Protein AF-A0AA35W488-F1 (afdb_monomer_lite)

Radius of gyration: 15.25 Å; chains: 1; bounding box: 32×28×54 Å

Foldseek 3Di:
DDDDFAEAEDEDFDDPADPDTWDWDWDFDQDQDPPFGKGKTKIKTFDPDFDDKWKAFPRHTDDDDPFWDWDKDQPDPVRRMIIIMIMGTHRRGGYMYIYIDHPPDDDDD

InterPro domains:
  IPR007110 Immunoglobulin-like domain [PS50835] (21-109)
  IPR013098 Immunoglobulin I-set [PF07679] (39-106)
  IPR013783 Immunoglobulin-like fold [G3DSA:2.60.40.10] (19-108)
  IPR036179 Immunoglobulin-like domain superfamily [SSF48726] (24-108)

Secondary structure (DSSP, 8-state):
------EEEEEEE--TT-SS--EEEEEEE----SSS-EEEEEEEEESS-EEEEEEEETTEE---SSSEEEEEEEEETTTTEEEEEEEEESS--EEEEEEEEES-S----

Organism: Geodia barretti (NCBI:txid519541)

Structure (mmCIF, N/CA/C/O backbone):
data_AF-A0AA35W488-F1
#
_entry.id   AF-A0AA35W488-F1
#
loop_
_atom_site.group_PDB
_atom_site.id
_atom_site.type_symbol
_atom_site.label_atom_id
_atom_site.label_alt_id
_atom_site.label_comp_id
_atom_site.label_asym_id
_atom_site.label_entity_id
_atom_site.label_seq_id
_atom_site.pdbx_PDB_ins_code
_atom_site.Cartn_x
_atom_site.Cartn_y
_atom_site.Cartn_z
_atom_site.occupancy
_atom_site.B_iso_or_equiv
_atom_site.auth_seq_id
_atom_site.auth_comp_id
_atom_site.auth_asym_id
_atom_site.auth_atom_id
_atom_site.pdbx_PDB_model_num
ATOM 1 N N . HIS A 1 1 ? -12.344 1.907 28.134 1.00 38.00 1 HIS A N 1
ATOM 2 C CA . HIS A 1 1 ? -12.021 0.516 27.753 1.00 38.00 1 HIS A CA 1
ATOM 3 C C . HIS A 1 1 ? -11.557 0.522 26.303 1.00 38.00 1 HIS A C 1
ATOM 5 O O . HIS A 1 1 ? -12.387 0.472 25.405 1.00 38.00 1 HIS A O 1
ATOM 11 N N . GLY A 1 2 ? -10.256 0.712 26.072 1.00 47.16 2 GLY A N 1
ATOM 12 C CA . GLY A 1 2 ? -9.677 0.667 24.729 1.00 47.16 2 GLY A CA 1
ATOM 13 C C . GLY A 1 2 ? -9.304 -0.770 24.394 1.00 47.16 2 GLY A C 1
ATOM 14 O O . GLY A 1 2 ? -8.461 -1.352 25.071 1.00 47.16 2 GLY A O 1
ATOM 15 N N . THR A 1 3 ? -9.967 -1.363 23.406 1.00 49.41 3 THR A N 1
ATOM 16 C CA . THR A 1 3 ? -9.562 -2.660 22.858 1.00 49.41 3 THR A CA 1
ATOM 17 C C . THR A 1 3 ? -8.285 -2.450 22.055 1.00 49.41 3 THR A C 1
ATOM 19 O O . THR A 1 3 ? -8.267 -1.635 21.134 1.00 49.41 3 THR A O 1
ATOM 22 N N . LEU A 1 4 ? -7.219 -3.164 22.413 1.00 52.06 4 LEU A N 1
ATOM 23 C CA . LEU A 1 4 ? -5.968 -3.155 21.663 1.00 52.06 4 LEU A CA 1
ATOM 24 C C . LEU A 1 4 ? -6.222 -3.833 20.308 1.00 52.06 4 LEU A C 1
ATOM 26 O O . LEU A 1 4 ? -6.574 -5.012 20.270 1.00 52.06 4 LEU A O 1
ATOM 30 N N . GLN A 1 5 ? -6.123 -3.078 19.213 1.00 54.53 5 GLN A N 1
ATOM 31 C CA . GLN A 1 5 ? -6.276 -3.620 17.862 1.00 54.53 5 GLN A CA 1
ATOM 32 C C . GLN A 1 5 ? -4.996 -4.359 17.473 1.00 54.53 5 GLN A C 1
ATOM 34 O O . GLN A 1 5 ? -3.895 -3.887 17.753 1.00 54.53 5 GLN A O 1
ATOM 39 N N . ARG A 1 6 ? -5.143 -5.535 16.864 1.00 58.84 6 ARG A N 1
ATOM 40 C CA . ARG A 1 6 ? -4.029 -6.316 16.323 1.00 58.84 6 ARG A CA 1
ATOM 41 C C . ARG 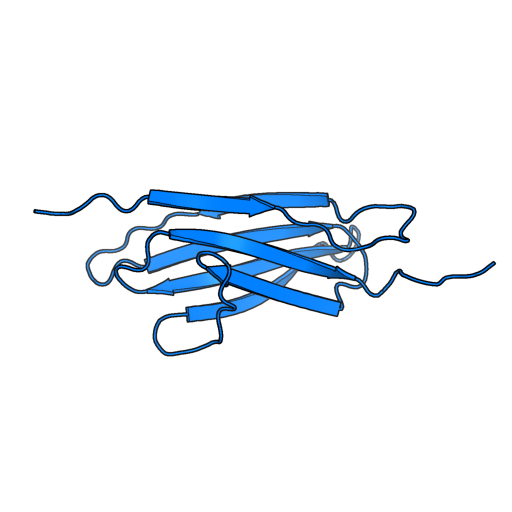A 1 6 ? -4.142 -6.314 14.811 1.00 58.84 6 ARG A C 1
ATOM 43 O O . ARG A 1 6 ? -5.234 -6.501 14.281 1.00 58.84 6 ARG A O 1
ATOM 50 N N . PHE A 1 7 ? -3.014 -6.093 14.162 1.00 61.25 7 PHE A N 1
ATOM 51 C CA . PHE A 1 7 ? -2.883 -6.100 12.717 1.00 61.25 7 PHE A CA 1
ATOM 52 C C . PHE A 1 7 ? -1.925 -7.231 12.364 1.00 61.25 7 PHE A C 1
ATOM 54 O O . PHE A 1 7 ? -0.872 -7.363 12.991 1.00 61.25 7 PHE A O 1
ATOM 61 N N . TYR A 1 8 ? -2.317 -8.061 11.409 1.00 60.16 8 TYR A N 1
ATOM 62 C CA . TYR A 1 8 ? -1.496 -9.143 10.871 1.00 60.16 8 TYR A CA 1
ATOM 63 C C . TYR A 1 8 ? -1.264 -8.842 9.401 1.00 60.16 8 TYR A C 1
ATOM 65 O O . TYR A 1 8 ? -2.156 -8.291 8.766 1.00 60.16 8 TYR A O 1
ATOM 73 N N . ILE A 1 9 ? -0.072 -9.119 8.881 1.00 59.19 9 ILE A N 1
ATOM 74 C CA . ILE A 1 9 ? 0.260 -8.750 7.506 1.00 59.19 9 ILE A CA 1
ATOM 75 C C . ILE A 1 9 ? 0.701 -9.989 6.744 1.00 59.19 9 ILE A C 1
ATOM 77 O O . ILE A 1 9 ? 1.715 -10.596 7.089 1.00 59.19 9 ILE A O 1
ATOM 81 N N . GLY A 1 10 ? -0.092 -10.360 5.740 1.00 55.78 10 GLY A N 1
ATOM 82 C CA . GLY A 1 10 ? 0.198 -11.443 4.808 1.00 55.78 10 GLY A CA 1
ATOM 83 C C . GLY A 1 10 ? 1.012 -10.935 3.617 1.00 55.78 10 GLY A C 1
ATOM 84 O O . GLY A 1 10 ? 0.739 -9.860 3.081 1.00 55.78 10 GLY A O 1
ATOM 85 N N . LEU A 1 11 ? 2.020 -11.707 3.200 1.00 56.78 11 LEU A N 1
ATOM 86 C CA . LEU A 1 11 ? 2.832 -11.424 2.014 1.00 56.78 11 LEU A CA 1
ATOM 87 C C . LEU A 1 11 ? 2.442 -12.388 0.894 1.00 56.78 11 LEU A C 1
ATOM 89 O O . LEU A 1 11 ? 2.522 -13.604 1.082 1.00 56.78 11 LEU A O 1
ATOM 93 N N . TYR A 1 12 ? 2.069 -11.863 -0.275 1.00 54.16 12 TYR A N 1
ATOM 94 C CA . TYR A 1 12 ? 1.789 -12.693 -1.443 1.00 54.16 12 TYR A CA 1
ATOM 95 C C . TYR A 1 12 ? 2.443 -12.134 -2.708 1.00 54.16 12 TYR A C 1
ATOM 97 O O . TYR A 1 12 ? 2.224 -10.988 -3.097 1.00 54.16 12 TYR A O 1
ATOM 105 N N . THR A 1 13 ? 3.250 -12.970 -3.367 1.00 54.16 13 THR A N 1
ATOM 106 C CA . THR A 1 13 ? 3.819 -12.686 -4.688 1.00 54.16 13 THR A CA 1
ATOM 107 C C . THR A 1 13 ? 3.113 -13.579 -5.700 1.00 54.16 13 THR A C 1
ATOM 109 O O . THR A 1 13 ? 3.195 -14.804 -5.639 1.00 54.16 13 THR A O 1
ATOM 112 N N . SER A 1 14 ? 2.375 -12.981 -6.632 1.00 48.44 14 SER A N 1
ATOM 113 C CA . SER A 1 14 ? 1.738 -13.720 -7.721 1.00 48.44 14 SER A CA 1
ATOM 114 C C . SER A 1 14 ? 2.463 -13.427 -9.026 1.00 48.44 14 SER A C 1
ATOM 116 O O . SER A 1 14 ? 2.072 -12.574 -9.814 1.00 48.44 14 SER A O 1
ATOM 118 N N . ASN A 1 15 ? 3.553 -14.149 -9.281 1.00 51.72 15 ASN A N 1
ATOM 119 C CA . ASN A 1 15 ? 4.042 -14.248 -10.650 1.00 51.72 15 ASN A CA 1
ATOM 120 C C . ASN A 1 15 ? 4.551 -15.669 -10.942 1.00 51.72 15 ASN A C 1
ATOM 122 O O . ASN A 1 15 ? 5.694 -15.986 -10.612 1.00 51.72 15 ASN A O 1
ATOM 126 N N . PRO A 1 16 ? 3.730 -16.541 -11.560 1.00 49.25 16 PRO A N 1
ATOM 127 C CA . PRO A 1 16 ? 4.133 -17.902 -11.909 1.00 49.25 16 PRO A CA 1
ATOM 128 C C . PRO A 1 16 ? 5.172 -17.996 -13.051 1.00 49.25 16 PRO A C 1
ATOM 130 O O . PRO A 1 16 ? 5.396 -19.096 -13.550 1.00 49.25 16 PRO A O 1
ATOM 133 N N . GLY A 1 17 ? 5.831 -16.898 -13.462 1.00 48.91 17 GLY A N 1
ATOM 134 C CA . GLY A 1 17 ? 6.784 -16.910 -14.584 1.00 48.91 17 GLY A CA 1
ATOM 135 C C . GLY A 1 17 ? 8.011 -15.985 -14.518 1.00 48.91 17 GLY A C 1
ATOM 136 O O . GLY A 1 17 ? 8.757 -15.952 -15.493 1.00 48.91 17 GLY A O 1
ATOM 137 N N . SER A 1 18 ? 8.271 -15.245 -13.432 1.00 48.16 18 SER A N 1
ATOM 138 C CA . SER A 1 18 ? 9.433 -14.332 -13.370 1.00 48.16 18 SER A CA 1
ATOM 139 C C . SER A 1 18 ? 10.680 -15.000 -12.780 1.00 48.16 18 SER A C 1
ATOM 141 O O . SER A 1 18 ? 10.660 -15.490 -11.652 1.00 48.16 18 SER A O 1
ATOM 143 N N . PHE A 1 19 ? 11.803 -14.928 -13.505 1.00 47.88 19 PHE A N 1
ATOM 144 C CA . PHE A 1 19 ? 13.145 -15.314 -13.035 1.00 47.88 19 PHE A CA 1
ATOM 145 C C . PHE A 1 19 ? 13.691 -14.425 -11.900 1.00 47.88 19 PHE A C 1
ATOM 147 O O . PHE A 1 19 ? 14.799 -14.661 -11.421 1.00 47.88 19 PHE A O 1
ATOM 154 N N . ASN A 1 20 ? 12.927 -13.426 -11.447 1.00 48.34 20 ASN A N 1
ATOM 155 C CA . ASN A 1 20 ? 13.224 -12.673 -10.235 1.00 48.34 20 ASN A CA 1
ATOM 156 C C . ASN A 1 20 ? 11.910 -12.344 -9.489 1.00 48.34 20 ASN A C 1
ATOM 158 O O . ASN A 1 20 ? 11.131 -11.513 -9.974 1.00 48.34 20 ASN A O 1
ATOM 162 N N . PRO A 1 21 ? 11.585 -13.028 -8.376 1.00 54.41 21 PRO A N 1
ATOM 163 C CA . PRO A 1 21 ? 10.381 -12.730 -7.608 1.00 54.41 21 PRO A CA 1
ATOM 164 C C . PRO A 1 21 ? 10.513 -11.342 -6.980 1.00 54.41 21 PRO A C 1
ATOM 166 O O . PRO A 1 21 ? 11.554 -11.034 -6.398 1.00 54.41 21 PRO A O 1
ATOM 169 N N . VAL A 1 22 ? 9.458 -10.524 -7.085 1.00 57.91 22 VAL A N 1
ATOM 170 C CA . VAL A 1 22 ? 9.368 -9.233 -6.384 1.00 57.91 22 VAL A CA 1
ATOM 171 C C . VAL A 1 22 ? 9.685 -9.486 -4.912 1.00 57.91 22 VAL A C 1
ATOM 173 O O . VAL A 1 22 ? 8.963 -10.231 -4.249 1.00 57.91 22 VAL A O 1
ATOM 176 N N . GLN A 1 23 ? 10.789 -8.925 -4.418 1.00 59.81 23 GLN A N 1
ATOM 177 C CA . GLN A 1 23 ? 11.085 -8.975 -2.991 1.00 59.81 23 GLN A CA 1
ATOM 178 C C . GLN A 1 23 ? 10.150 -7.971 -2.328 1.00 59.81 23 GLN A C 1
ATOM 180 O O . GLN A 1 23 ? 10.186 -6.783 -2.652 1.00 59.81 23 GLN A O 1
ATOM 185 N N . VAL A 1 24 ? 9.254 -8.475 -1.478 1.00 57.03 24 VAL A N 1
ATOM 186 C CA . VAL A 1 24 ? 8.329 -7.642 -0.711 1.00 57.03 24 VAL A CA 1
ATOM 187 C C . VAL A 1 24 ? 8.820 -7.604 0.728 1.00 57.03 24 VAL A C 1
ATOM 189 O O . VAL A 1 24 ? 8.812 -8.629 1.409 1.00 57.03 24 VAL A O 1
ATOM 192 N N . GLU A 1 25 ? 9.243 -6.430 1.184 1.00 63.28 25 GLU A N 1
ATOM 193 C CA . GLU A 1 25 ? 9.543 -6.161 2.590 1.00 63.28 25 GLU A CA 1
ATOM 194 C C . GLU A 1 25 ? 8.442 -5.261 3.158 1.00 63.28 25 GLU A C 1
ATOM 196 O O . GLU A 1 25 ? 7.882 -4.419 2.455 1.00 63.28 25 GLU A O 1
ATOM 201 N N . PHE A 1 26 ? 8.065 -5.460 4.419 1.00 60.47 26 PHE A N 1
ATOM 202 C CA . PHE A 1 26 ? 6.990 -4.684 5.028 1.00 60.47 26 PHE A CA 1
ATOM 203 C C . PHE A 1 26 ? 7.498 -3.917 6.239 1.00 60.47 26 PHE A C 1
ATOM 205 O O . PHE A 1 26 ? 8.066 -4.506 7.159 1.00 60.47 26 PHE A O 1
ATOM 212 N N . GLU A 1 27 ? 7.211 -2.618 6.274 1.00 60.94 27 GLU A N 1
ATOM 213 C CA . GLU A 1 27 ? 7.417 -1.790 7.456 1.00 60.94 27 GLU A CA 1
ATOM 214 C C . GLU A 1 27 ? 6.051 -1.339 7.981 1.00 60.94 27 GLU A C 1
ATOM 216 O O . GLU A 1 27 ? 5.339 -0.542 7.364 1.00 60.94 27 GLU A O 1
ATOM 221 N N . LEU A 1 28 ? 5.653 -1.872 9.137 1.00 59.81 28 LEU A N 1
ATOM 222 C CA . LEU A 1 28 ? 4.480 -1.377 9.845 1.00 59.81 28 LEU A CA 1
ATOM 223 C C . LEU A 1 28 ? 4.864 -0.081 10.570 1.00 59.81 28 LEU A C 1
ATOM 225 O O . LEU A 1 28 ? 5.471 -0.128 11.639 1.00 59.81 28 LEU A O 1
ATOM 229 N N . GLN A 1 29 ? 4.465 1.069 10.029 1.00 57.88 29 GLN A N 1
ATOM 230 C CA . GLN A 1 29 ? 4.551 2.342 10.747 1.00 57.88 29 GLN A CA 1
ATOM 231 C C . GLN A 1 29 ? 3.215 2.636 11.435 1.00 57.88 29 GLN A C 1
ATOM 233 O O . GLN A 1 29 ? 2.312 3.264 10.884 1.00 57.88 29 GLN A O 1
ATOM 238 N N . THR A 1 30 ? 3.064 2.156 12.673 1.00 57.88 30 THR A N 1
ATOM 239 C CA . THR A 1 30 ? 1.919 2.535 13.510 1.00 57.88 30 THR A CA 1
ATOM 240 C C . THR A 1 30 ? 2.130 3.935 14.087 1.00 57.88 30 THR A C 1
ATOM 242 O O . THR A 1 30 ? 2.947 4.100 14.992 1.00 57.88 30 THR A O 1
ATOM 245 N N . GLU A 1 31 ? 1.355 4.925 13.651 1.00 51.56 31 GLU A N 1
ATOM 246 C CA . GLU A 1 31 ? 1.233 6.202 14.362 1.00 51.56 31 GLU A CA 1
ATOM 247 C C . GLU A 1 31 ? -0.183 6.332 14.926 1.00 51.56 31 GLU A C 1
ATOM 249 O O . GLU A 1 31 ? -1.076 6.883 14.291 1.00 51.56 31 GLU A O 1
ATOM 254 N N . VAL A 1 32 ? -0.400 5.799 16.135 1.00 55.19 32 VAL A N 1
ATOM 255 C CA . VAL A 1 32 ? -1.684 5.931 16.839 1.00 55.19 32 VAL A CA 1
ATOM 256 C C . VAL A 1 32 ? -1.824 7.370 17.331 1.00 55.19 32 VAL A C 1
ATOM 258 O O . VAL A 1 32 ? -1.506 7.691 18.475 1.00 55.19 32 VAL A O 1
ATOM 261 N N . THR A 1 33 ? -2.281 8.247 16.449 1.00 53.38 33 THR A N 1
ATOM 262 C CA . THR A 1 33 ? -2.812 9.553 16.830 1.00 53.38 33 THR A CA 1
ATOM 263 C C . THR A 1 33 ? -4.223 9.356 17.388 1.00 53.38 33 THR A C 1
ATOM 265 O O . THR A 1 33 ? -4.959 8.465 16.964 1.00 53.38 33 THR A O 1
ATOM 268 N N . GLU A 1 34 ? -4.553 10.096 18.444 1.00 61.44 34 GLU A N 1
ATOM 269 C CA . GLU A 1 34 ? -5.813 9.977 19.182 1.00 61.44 34 GLU A CA 1
ATOM 270 C C . GLU A 1 34 ? -7.061 10.082 18.276 1.00 61.44 34 GLU A C 1
ATOM 272 O O . GLU A 1 34 ? -7.014 10.640 17.186 1.00 61.44 34 GLU A O 1
ATOM 277 N N . ASP A 1 35 ? -8.170 9.512 18.763 1.00 59.66 35 ASP A N 1
ATOM 278 C CA . ASP A 1 35 ? -9.452 9.243 18.085 1.00 59.66 35 ASP A CA 1
ATOM 279 C C . ASP A 1 35 ? -9.855 10.255 16.972 1.00 59.66 35 ASP A C 1
ATOM 281 O O . ASP A 1 35 ? -10.043 11.440 17.267 1.00 59.66 35 ASP A O 1
ATOM 285 N N . PRO A 1 36 ? -10.071 9.810 15.713 1.00 62.97 36 PRO A N 1
ATOM 286 C CA . PRO A 1 36 ? -9.996 8.431 15.234 1.00 62.97 36 PRO A CA 1
ATOM 287 C C . PRO A 1 36 ? -8.557 7.959 15.029 1.00 62.97 36 PRO A C 1
ATOM 289 O O . PRO A 1 36 ? -7.758 8.626 14.381 1.00 62.97 36 PRO A O 1
ATOM 292 N N . ALA A 1 37 ? -8.275 6.748 15.513 1.00 72.31 37 ALA A N 1
ATOM 293 C CA . ALA A 1 37 ? -6.986 6.098 15.310 1.00 72.31 37 ALA A CA 1
ATOM 294 C C . ALA A 1 37 ? -6.638 6.034 13.813 1.00 72.31 37 ALA A C 1
ATOM 296 O O . ALA A 1 37 ? -7.441 5.552 13.011 1.00 72.31 37 ALA A O 1
ATOM 297 N N . LEU A 1 38 ? -5.458 6.530 13.453 1.00 76.75 38 LEU A N 1
ATOM 298 C CA . LEU A 1 38 ? -4.906 6.463 12.105 1.00 76.75 38 LEU A CA 1
ATOM 299 C C . LEU A 1 38 ? -3.804 5.403 12.068 1.00 76.75 38 LEU A C 1
ATOM 301 O O . LEU A 1 38 ? -3.015 5.294 13.002 1.00 76.75 38 LEU A O 1
ATOM 305 N N . PHE A 1 39 ? -3.739 4.620 10.998 1.00 78.75 39 PHE A N 1
ATOM 306 C CA . PHE A 1 39 ? -2.677 3.640 10.791 1.00 78.75 39 PHE A CA 1
ATOM 307 C C . PHE A 1 39 ? -2.164 3.725 9.361 1.00 78.75 39 PHE A C 1
ATOM 309 O O . PHE A 1 39 ? -2.951 3.916 8.432 1.00 78.75 39 PHE A O 1
ATOM 316 N N . THR A 1 40 ? -0.856 3.544 9.196 1.00 82.75 40 THR A N 1
ATOM 317 C CA . THR A 1 40 ? -0.199 3.526 7.891 1.00 82.75 40 THR A CA 1
ATOM 318 C C . THR A 1 40 ? 0.458 2.168 7.686 1.00 82.75 40 THR A C 1
ATOM 320 O O . THR A 1 40 ? 1.271 1.710 8.488 1.00 82.75 40 THR A O 1
ATOM 323 N N . LEU A 1 41 ? 0.072 1.508 6.604 1.00 84.50 41 LEU A N 1
ATOM 324 C CA . LEU A 1 41 ? 0.566 0.208 6.182 1.00 84.50 41 LEU A CA 1
ATOM 325 C C . LEU A 1 41 ? 1.455 0.416 4.956 1.00 84.50 41 LEU A C 1
ATOM 327 O O . LEU A 1 41 ? 0.960 0.898 3.942 1.00 84.50 41 LEU A O 1
ATOM 331 N N . THR A 1 42 ? 2.743 0.067 5.040 1.00 83.94 42 THR A N 1
ATOM 332 C CA . THR A 1 42 ? 3.698 0.248 3.937 1.00 83.94 42 THR A CA 1
ATOM 333 C C . THR A 1 42 ? 4.232 -1.091 3.442 1.00 83.94 42 THR A C 1
ATOM 335 O O . THR A 1 42 ? 4.963 -1.790 4.139 1.00 83.94 42 THR A O 1
ATOM 338 N N . CYS A 1 43 ? 3.895 -1.405 2.198 1.00 81.94 43 CYS A N 1
ATOM 339 C CA . CYS A 1 43 ? 4.355 -2.561 1.447 1.00 81.94 43 CYS A CA 1
ATOM 340 C C . CYS A 1 43 ? 5.452 -2.118 0.478 1.00 81.94 43 CYS A C 1
ATOM 342 O O . CYS A 1 43 ? 5.174 -1.416 -0.500 1.00 81.94 43 CYS A O 1
ATOM 344 N N . ILE A 1 44 ? 6.696 -2.490 0.768 1.00 79.81 44 ILE A N 1
ATOM 345 C CA . ILE A 1 44 ? 7.862 -2.168 -0.053 1.00 79.81 44 ILE A CA 1
ATOM 346 C C . ILE A 1 44 ? 8.032 -3.286 -1.069 1.00 79.81 44 ILE A C 1
ATOM 348 O O . ILE A 1 44 ? 8.033 -4.455 -0.704 1.00 79.81 44 ILE A O 1
ATOM 352 N N . SER A 1 45 ? 8.169 -2.939 -2.342 1.00 75.19 45 SER A N 1
ATOM 353 C CA . SER A 1 45 ? 8.395 -3.907 -3.411 1.00 75.19 45 SER A CA 1
ATOM 354 C C . SER A 1 45 ? 9.547 -3.478 -4.303 1.00 75.19 45 SER A C 1
ATOM 356 O O . SER A 1 45 ? 9.577 -2.332 -4.759 1.00 75.19 45 SER A O 1
ATOM 358 N N . GLU A 1 46 ? 10.439 -4.417 -4.597 1.00 72.88 46 GLU A N 1
ATOM 359 C CA . GLU A 1 46 ? 11.551 -4.240 -5.532 1.00 72.88 46 GLU A CA 1
ATOM 360 C C . GLU A 1 46 ? 11.267 -4.974 -6.852 1.00 72.88 46 GLU A C 1
ATOM 362 O O . GLU A 1 46 ? 10.912 -6.156 -6.856 1.00 72.88 46 GLU A O 1
ATOM 367 N N . GLY A 1 47 ? 11.417 -4.284 -7.986 1.00 64.19 47 GLY A N 1
ATOM 368 C CA . GLY A 1 47 ? 11.246 -4.873 -9.320 1.00 64.19 47 GLY A CA 1
ATOM 369 C C . GLY A 1 47 ? 10.431 -4.000 -10.274 1.00 64.19 47 GLY A C 1
ATOM 370 O O . GLY A 1 47 ? 9.486 -3.327 -9.875 1.00 64.19 47 GLY A O 1
ATOM 371 N N . SER A 1 48 ? 10.793 -4.009 -11.560 1.00 62.94 48 SER A N 1
ATOM 372 C CA . SER A 1 48 ? 10.295 -3.040 -12.543 1.00 62.94 48 SER A CA 1
ATOM 373 C C . SER A 1 48 ? 9.522 -3.658 -13.705 1.00 62.94 48 SER A C 1
ATOM 375 O O . SER A 1 48 ? 9.990 -4.653 -14.256 1.00 62.94 48 SER A O 1
ATOM 377 N N . PRO A 1 49 ? 8.448 -3.013 -14.193 1.00 67.56 49 PRO A N 1
ATOM 378 C CA . PRO A 1 49 ? 7.610 -2.034 -13.499 1.00 67.56 49 PRO A CA 1
ATOM 379 C C . PRO A 1 49 ? 6.482 -2.737 -12.729 1.00 67.56 49 PRO A C 1
ATOM 381 O O . PRO A 1 49 ? 5.854 -3.670 -13.250 1.00 67.56 49 PRO A O 1
ATOM 384 N N . VAL A 1 50 ? 6.206 -2.260 -11.510 1.00 68.31 50 VAL A N 1
ATOM 385 C CA . VAL A 1 50 ? 4.977 -2.600 -10.776 1.00 68.31 50 VAL A CA 1
ATOM 386 C C . VAL A 1 50 ? 3.781 -2.116 -11.597 1.00 68.31 50 VAL A C 1
ATOM 388 O O . VAL A 1 50 ? 3.708 -0.945 -11.965 1.00 68.31 50 VAL A O 1
ATOM 391 N N . THR A 1 51 ? 2.864 -3.023 -11.924 1.00 69.75 51 THR A N 1
ATOM 392 C CA . THR A 1 51 ? 1.684 -2.740 -12.757 1.00 69.75 51 THR A CA 1
ATOM 393 C C . THR A 1 51 ? 0.449 -2.436 -11.940 1.00 69.75 51 THR A C 1
ATOM 395 O O . THR A 1 51 ? -0.388 -1.645 -12.365 1.00 69.75 51 THR A O 1
ATOM 398 N N . SER A 1 52 ? 0.309 -3.093 -10.794 1.00 77.25 52 SER A N 1
ATOM 399 C CA . SER A 1 52 ? -0.852 -2.946 -9.927 1.00 77.25 52 SER A CA 1
ATOM 400 C C . SER A 1 52 ? -0.534 -3.436 -8.525 1.00 77.25 52 SER A C 1
ATOM 402 O O . SER A 1 52 ? 0.344 -4.276 -8.320 1.00 77.25 52 SER A O 1
ATOM 404 N N . VAL A 1 53 ? -1.275 -2.905 -7.561 1.00 82.19 53 VAL A N 1
ATOM 405 C CA . VAL A 1 53 ? -1.217 -3.300 -6.157 1.00 82.19 53 VAL A CA 1
ATOM 406 C C . VAL A 1 53 ? -2.644 -3.498 -5.694 1.00 82.19 53 VAL A C 1
ATOM 408 O O . VAL A 1 53 ? -3.488 -2.642 -5.944 1.00 82.19 53 VAL A O 1
ATOM 411 N N . VAL A 1 54 ? -2.898 -4.622 -5.039 1.00 85.81 54 VAL A N 1
ATOM 412 C CA . VAL A 1 54 ? -4.192 -4.944 -4.445 1.00 85.81 54 VAL A CA 1
ATOM 413 C C . VAL A 1 54 ? -3.995 -5.064 -2.945 1.00 85.81 54 VAL A C 1
ATOM 415 O O . VAL A 1 54 ? -3.106 -5.784 -2.486 1.00 85.81 54 VAL A O 1
ATOM 418 N N . TRP A 1 55 ? -4.814 -4.336 -2.196 1.00 88.69 55 TRP A N 1
ATOM 419 C CA . TRP A 1 55 ? -4.885 -4.446 -0.749 1.00 88.69 55 TRP A CA 1
ATOM 420 C C . TRP A 1 55 ? -6.115 -5.253 -0.374 1.00 88.69 55 TRP A C 1
ATOM 422 O O . TRP A 1 55 ? -7.196 -4.998 -0.893 1.00 88.69 55 TRP A O 1
ATOM 432 N N . GLU A 1 56 ? -5.964 -6.193 0.545 1.00 87.75 56 GLU A N 1
ATOM 433 C CA . GLU A 1 56 ? -7.066 -7.006 1.050 1.00 87.75 56 GLU A CA 1
ATOM 434 C C . GLU A 1 56 ? -7.104 -6.936 2.572 1.00 87.75 56 GLU A C 1
ATOM 436 O O . GLU A 1 56 ? -6.058 -6.871 3.219 1.00 87.75 56 GLU A O 1
ATOM 441 N N . ARG A 1 57 ? -8.303 -6.987 3.152 1.00 88.12 57 ARG A N 1
ATOM 442 C CA . ARG A 1 57 ? -8.517 -7.216 4.579 1.00 88.12 57 ARG A CA 1
ATOM 443 C C . ARG A 1 57 ? -9.287 -8.512 4.756 1.00 88.12 57 ARG A C 1
ATOM 445 O O . ARG A 1 57 ? -10.402 -8.620 4.265 1.00 88.12 57 ARG A O 1
ATOM 452 N N . GLU A 1 58 ? -8.707 -9.476 5.465 1.00 86.69 58 GLU A N 1
ATOM 453 C CA . GLU A 1 58 ? -9.344 -10.774 5.750 1.00 86.69 58 GLU A CA 1
ATOM 454 C C . GLU A 1 58 ? -9.853 -11.491 4.476 1.00 86.69 58 GLU A C 1
ATOM 456 O O . GLU A 1 58 ? -10.839 -12.224 4.507 1.00 86.69 58 GLU A O 1
ATOM 461 N N . GLY A 1 59 ? -9.162 -11.279 3.347 1.00 84.75 59 GLY A N 1
ATOM 462 C CA . GLY A 1 59 ? -9.499 -11.847 2.037 1.00 84.75 59 GLY A CA 1
ATOM 463 C C . GLY A 1 59 ? -10.500 -11.038 1.202 1.00 84.75 59 GLY A C 1
ATOM 464 O O . GLY A 1 59 ? -10.891 -11.498 0.133 1.00 84.75 59 GLY A O 1
ATOM 465 N N . GLU A 1 60 ? -10.921 -9.856 1.659 1.00 90.06 60 GLU A N 1
ATOM 466 C CA . GLU A 1 60 ? -11.760 -8.934 0.885 1.00 90.06 60 GLU A CA 1
ATOM 467 C C . GLU A 1 60 ? -10.943 -7.746 0.371 1.00 90.06 60 GLU A C 1
ATOM 469 O O . GLU A 1 60 ? -10.234 -7.096 1.140 1.00 90.06 60 GLU A O 1
ATOM 474 N N . GLU A 1 61 ? -11.064 -7.432 -0.920 1.00 90.69 61 GLU A N 1
ATOM 475 C CA . GLU A 1 61 ? -10.383 -6.292 -1.539 1.00 90.69 61 GLU A CA 1
ATOM 476 C C . GLU A 1 61 ? -10.815 -4.958 -0.908 1.00 90.69 61 GLU A C 1
ATOM 478 O O . GLU A 1 61 ? -12.002 -4.668 -0.734 1.00 90.69 61 GLU A O 1
ATOM 483 N N . ILE A 1 62 ? -9.827 -4.129 -0.584 1.00 92.12 62 ILE A N 1
ATOM 484 C CA . ILE A 1 62 ? -10.004 -2.783 -0.053 1.00 92.12 62 ILE A CA 1
ATOM 485 C C . ILE A 1 62 ? -10.046 -1.803 -1.222 1.00 92.12 62 ILE A C 1
ATOM 487 O O . ILE A 1 62 ? -9.090 -1.684 -1.987 1.00 92.12 62 ILE A O 1
ATOM 491 N N . VAL A 1 63 ? -11.134 -1.041 -1.300 1.00 92.75 63 VAL A N 1
ATOM 492 C CA . VAL A 1 63 ? -11.295 0.077 -2.233 1.00 92.75 63 VAL A CA 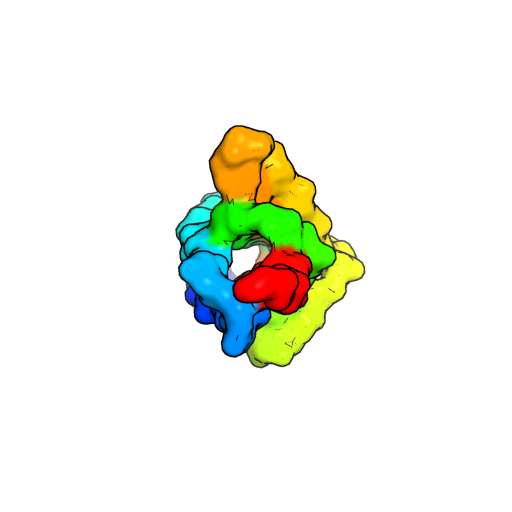1
ATOM 493 C C . VAL A 1 63 ? -11.176 1.388 -1.463 1.00 92.75 63 VAL A C 1
ATOM 495 O O . VAL A 1 63 ? -11.627 1.484 -0.320 1.00 92.75 63 VAL A O 1
ATOM 498 N N . ASP A 1 64 ? -10.587 2.402 -2.094 1.00 92.25 64 ASP A N 1
ATOM 499 C CA . ASP A 1 64 ? -10.484 3.741 -1.517 1.00 92.25 64 ASP A CA 1
ATOM 500 C C . ASP A 1 64 ? -11.869 4.301 -1.147 1.00 92.25 64 ASP A C 1
ATOM 502 O O . ASP A 1 64 ? -12.784 4.385 -1.972 1.00 92.25 64 ASP A O 1
ATOM 506 N N . ASP A 1 65 ? -12.010 4.713 0.112 1.00 91.38 65 ASP A N 1
ATOM 507 C CA . ASP A 1 65 ? -13.242 5.245 0.683 1.00 91.38 65 ASP A CA 1
ATOM 508 C C . ASP A 1 65 ? -12.945 6.264 1.806 1.00 91.38 65 ASP A C 1
ATOM 510 O O . ASP A 1 65 ? -11.873 6.865 1.882 1.00 91.38 65 ASP A O 1
ATOM 514 N N . ALA A 1 66 ? -13.914 6.531 2.688 1.00 87.88 66 ALA A N 1
ATOM 515 C CA . ALA A 1 66 ? -13.704 7.450 3.810 1.00 87.88 66 ALA A CA 1
ATOM 516 C C . ALA A 1 66 ? -12.677 6.933 4.845 1.00 87.88 66 ALA A C 1
ATOM 518 O O . ALA A 1 66 ? -12.035 7.732 5.539 1.00 87.88 66 ALA A O 1
ATOM 519 N N . ASN A 1 67 ? -12.533 5.611 4.958 1.00 88.38 67 ASN A N 1
ATOM 520 C CA . ASN A 1 67 ? -11.710 4.919 5.943 1.00 88.38 67 ASN A CA 1
ATOM 521 C C . ASN A 1 67 ? -10.388 4.395 5.374 1.00 88.38 67 ASN A C 1
ATOM 523 O O . ASN A 1 67 ? -9.465 4.184 6.159 1.00 88.38 67 ASN A O 1
ATOM 527 N N . HIS A 1 68 ? -10.290 4.212 4.060 1.00 91.12 68 HIS A N 1
ATOM 528 C CA . HIS A 1 68 ? -9.142 3.638 3.369 1.00 91.12 68 HIS A CA 1
ATOM 529 C C . HIS A 1 68 ? -8.656 4.579 2.270 1.00 91.12 68 HIS A C 1
ATOM 531 O O . HIS A 1 68 ? -9.447 5.090 1.481 1.00 91.12 68 HIS A O 1
ATOM 537 N N . SER A 1 69 ? -7.348 4.810 2.210 1.00 92.69 69 SER A N 1
ATOM 538 C CA . SER A 1 69 ? -6.731 5.561 1.117 1.00 92.69 69 SER A CA 1
ATOM 539 C C . SER A 1 69 ? -5.398 4.935 0.746 1.00 92.69 69 SER A C 1
ATOM 541 O O . SER A 1 69 ? -4.482 4.884 1.571 1.00 92.69 69 SER A O 1
ATOM 543 N N . SER A 1 70 ? -5.308 4.446 -0.486 1.00 91.81 70 SER A N 1
ATOM 544 C CA . SER A 1 70 ? -4.118 3.808 -1.032 1.00 91.81 70 SER A CA 1
ATOM 545 C C . SER A 1 70 ? -3.306 4.762 -1.913 1.00 91.81 70 SER A C 1
ATOM 547 O O . SER A 1 70 ? -3.827 5.662 -2.571 1.00 91.81 70 SER A O 1
ATOM 549 N N . SER A 1 71 ? -1.984 4.607 -1.900 1.00 90.06 71 SER A N 1
ATOM 550 C CA . SER A 1 71 ? -1.067 5.373 -2.747 1.00 90.06 71 SER A CA 1
ATOM 551 C C . SER A 1 71 ? 0.208 4.586 -3.043 1.00 90.06 71 SER A C 1
ATOM 553 O O . SER A 1 71 ? 0.545 3.638 -2.335 1.00 90.06 71 SER A O 1
ATOM 555 N N . GLN A 1 72 ? 0.926 4.977 -4.095 1.00 86.62 72 GLN A N 1
ATOM 556 C CA . GLN A 1 72 ? 2.205 4.383 -4.477 1.00 86.62 72 GLN A CA 1
ATOM 557 C C . GLN A 1 72 ? 3.257 5.478 -4.658 1.00 86.62 72 GLN A C 1
ATOM 559 O O . GLN A 1 72 ? 3.007 6.497 -5.301 1.00 86.62 72 GLN A O 1
ATOM 564 N N . ILE A 1 73 ? 4.444 5.245 -4.104 1.00 84.25 73 ILE A N 1
ATOM 565 C CA . ILE A 1 73 ? 5.579 6.165 -4.145 1.00 84.25 73 ILE A CA 1
ATOM 566 C C . ILE A 1 73 ? 6.794 5.421 -4.699 1.00 84.25 73 ILE A C 1
ATOM 568 O O . ILE A 1 73 ? 7.127 4.339 -4.226 1.00 84.25 73 ILE A O 1
ATOM 572 N N . VAL A 1 74 ? 7.484 6.012 -5.677 1.00 81.25 74 VAL A N 1
ATOM 573 C CA . VAL A 1 74 ? 8.795 5.525 -6.134 1.00 81.25 74 VAL A CA 1
ATOM 574 C C . VAL A 1 74 ? 9.863 6.143 -5.240 1.00 81.25 74 VAL A C 1
ATOM 576 O O . VAL A 1 74 ? 10.052 7.359 -5.263 1.00 81.25 74 VAL A O 1
ATOM 579 N N . VAL A 1 75 ? 10.545 5.322 -4.444 1.00 79.12 75 VAL A N 1
ATOM 580 C CA . VAL A 1 75 ? 11.524 5.796 -3.449 1.00 79.12 75 VAL A CA 1
ATOM 581 C C . VAL A 1 75 ? 12.948 5.768 -3.997 1.00 79.12 75 VAL A C 1
ATOM 583 O O . VAL A 1 75 ? 13.740 6.662 -3.706 1.00 79.12 75 VAL A O 1
ATOM 586 N N . ASN A 1 76 ? 13.266 4.799 -4.855 1.00 72.75 76 ASN A N 1
ATOM 587 C CA . ASN A 1 76 ? 14.554 4.723 -5.536 1.00 72.75 76 ASN A CA 1
ATOM 588 C C . ASN A 1 76 ? 14.335 4.339 -7.003 1.00 72.75 76 ASN A C 1
ATOM 590 O O . ASN A 1 76 ? 13.863 3.247 -7.298 1.00 72.75 76 ASN A O 1
ATOM 594 N N . ALA A 1 77 ? 14.667 5.248 -7.922 1.00 68.44 77 ALA A N 1
ATOM 595 C CA . ALA A 1 77 ? 14.503 5.034 -9.361 1.00 68.44 77 ALA A CA 1
ATOM 596 C C . ALA A 1 77 ? 15.620 4.177 -9.987 1.00 68.44 77 ALA A C 1
ATOM 598 O O . ALA A 1 77 ? 15.441 3.675 -11.092 1.00 68.44 77 ALA A O 1
ATOM 599 N N . VAL A 1 78 ? 16.762 4.031 -9.304 1.00 68.25 78 VAL A N 1
ATOM 600 C CA . VAL A 1 78 ? 17.904 3.224 -9.763 1.00 68.25 78 VAL A CA 1
ATOM 601 C C . VAL A 1 78 ? 17.654 1.748 -9.466 1.00 68.25 78 VAL A C 1
ATOM 603 O O . VAL A 1 78 ? 17.758 0.924 -10.369 1.00 68.25 78 VAL A O 1
ATOM 606 N N . ASP A 1 79 ? 17.244 1.444 -8.233 1.00 64.31 79 ASP A N 1
ATOM 607 C CA . ASP A 1 79 ? 16.947 0.077 -7.775 1.00 64.31 79 ASP A CA 1
ATOM 608 C C . ASP A 1 79 ? 15.460 -0.295 -7.940 1.00 64.31 79 ASP A C 1
ATOM 610 O O . ASP A 1 79 ? 15.051 -1.422 -7.682 1.00 64.31 79 ASP A O 1
ATOM 614 N N . ILE A 1 80 ? 14.653 0.656 -8.426 1.00 74.00 80 ILE A N 1
ATOM 615 C CA . ILE A 1 80 ? 13.230 0.513 -8.761 1.00 74.00 80 ILE A CA 1
ATOM 616 C C . ILE A 1 80 ? 12.436 -0.049 -7.571 1.00 74.00 80 ILE A C 1
ATOM 618 O O . ILE A 1 80 ? 11.803 -1.106 -7.627 1.00 74.00 80 ILE A O 1
ATOM 622 N N . VAL A 1 81 ? 12.506 0.713 -6.477 1.00 78.25 81 VAL A N 1
ATOM 623 C CA . VAL A 1 81 ? 11.849 0.434 -5.197 1.00 78.25 81 VAL A CA 1
ATOM 624 C C . VAL A 1 81 ? 10.566 1.250 -5.090 1.00 78.25 81 VAL A C 1
ATOM 626 O O . VAL A 1 81 ? 10.586 2.483 -5.209 1.00 78.25 81 VAL A O 1
ATOM 629 N N . TYR A 1 82 ? 9.460 0.564 -4.816 1.00 81.00 82 TYR A N 1
ATOM 630 C CA . TYR A 1 82 ? 8.143 1.162 -4.624 1.00 81.00 82 TYR A CA 1
ATOM 631 C C . TYR A 1 82 ? 7.678 0.986 -3.187 1.00 81.00 82 TYR A C 1
ATOM 633 O O . TYR A 1 82 ? 7.763 -0.105 -2.634 1.00 81.00 82 TYR A O 1
ATOM 641 N N . HIS A 1 83 ? 7.139 2.050 -2.605 1.00 86.25 83 HIS A N 1
ATOM 642 C CA . HIS A 1 83 ? 6.408 2.016 -1.348 1.00 86.25 83 HIS A CA 1
ATOM 643 C C . HIS A 1 83 ? 4.926 2.147 -1.669 1.00 86.25 83 HIS A C 1
ATOM 645 O O . HIS A 1 83 ? 4.465 3.199 -2.116 1.00 86.25 83 HIS A O 1
ATOM 651 N N . ASN A 1 84 ? 4.185 1.074 -1.446 1.00 85.44 84 ASN A N 1
ATOM 652 C CA . ASN A 1 84 ? 2.739 1.065 -1.559 1.00 85.44 84 ASN A CA 1
ATOM 653 C C . ASN A 1 84 ? 2.181 1.305 -0.164 1.00 85.44 84 ASN A C 1
ATOM 655 O O . ASN A 1 84 ? 2.491 0.560 0.763 1.00 85.44 84 ASN A O 1
ATOM 659 N N . VAL A 1 85 ? 1.409 2.370 -0.005 1.00 88.69 85 VAL A N 1
ATOM 660 C CA . VAL A 1 85 ? 0.965 2.870 1.292 1.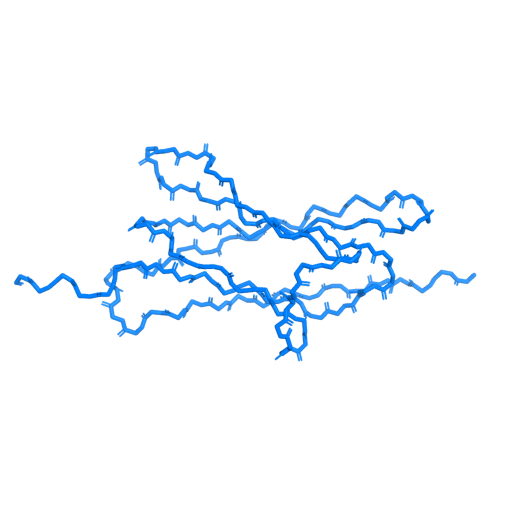00 88.69 85 VAL A CA 1
ATOM 661 C C . VAL A 1 85 ? -0.549 2.789 1.362 1.00 88.69 85 VAL A C 1
ATOM 663 O O . VAL A 1 85 ? -1.228 3.328 0.493 1.00 88.69 85 VAL A O 1
ATOM 666 N N . LEU A 1 86 ? -1.071 2.159 2.409 1.00 88.50 86 LEU A N 1
ATOM 667 C CA . LEU A 1 86 ? -2.486 2.159 2.753 1.00 88.50 86 LEU A CA 1
ATOM 668 C C . LEU A 1 86 ? -2.684 2.887 4.086 1.00 88.50 86 LEU A C 1
ATOM 670 O O . LEU A 1 86 ? -2.191 2.458 5.130 1.00 88.50 86 LEU A O 1
ATOM 674 N N . MET A 1 87 ? -3.422 3.992 4.045 1.00 88.56 87 MET A N 1
ATOM 675 C CA . MET A 1 87 ? -3.871 4.722 5.225 1.00 88.56 87 MET A CA 1
ATOM 676 C C . MET A 1 87 ? -5.238 4.196 5.664 1.00 88.56 87 MET A C 1
ATOM 678 O O . MET A 1 87 ? -6.179 4.181 4.872 1.00 88.56 87 MET A O 1
ATOM 682 N N . VAL A 1 88 ? -5.351 3.810 6.934 1.00 86.44 88 VAL A N 1
ATOM 683 C CA . VAL A 1 88 ? -6.563 3.247 7.540 1.00 86.44 88 VAL A CA 1
ATOM 684 C C . VAL A 1 88 ? -7.012 4.124 8.707 1.00 86.44 88 VAL A C 1
ATOM 686 O O . VAL A 1 88 ? -6.233 4.405 9.617 1.00 86.44 88 VAL A O 1
ATOM 689 N N . ARG A 1 89 ? -8.281 4.543 8.712 1.00 84.19 89 ARG A N 1
ATOM 690 C CA . ARG A 1 89 ? -8.902 5.312 9.805 1.00 84.19 89 ARG A CA 1
ATOM 691 C C . ARG A 1 89 ? -9.813 4.439 10.659 1.00 84.19 89 ARG A C 1
ATOM 693 O O . ARG A 1 89 ? -10.543 3.602 10.142 1.00 84.19 89 ARG A O 1
ATOM 700 N N . GLY A 1 90 ? -9.851 4.697 11.962 1.00 77.94 90 GLY A N 1
ATOM 701 C CA . GLY A 1 90 ? -10.827 4.139 12.894 1.00 77.94 90 GLY A CA 1
ATOM 702 C C . GLY A 1 90 ? -10.481 2.748 13.437 1.00 77.94 90 GLY A C 1
ATOM 703 O O . GLY A 1 90 ? -9.322 2.380 13.612 1.00 77.94 90 GLY A O 1
ATOM 704 N N . ARG A 1 91 ? -11.517 1.972 13.787 1.00 71.44 91 ARG A N 1
ATOM 705 C CA . ARG A 1 91 ? -11.378 0.619 14.357 1.00 71.44 91 ARG A CA 1
ATOM 706 C C . ARG A 1 91 ? -11.427 -0.454 13.282 1.00 71.44 91 ARG A C 1
ATOM 708 O O . ARG A 1 91 ? -12.365 -1.241 13.243 1.00 71.44 91 ARG A O 1
ATOM 715 N N . ASN A 1 92 ? -10.417 -0.463 12.426 1.00 73.75 92 ASN A N 1
ATOM 716 C CA . ASN A 1 92 ? -10.317 -1.387 11.303 1.00 73.75 92 ASN A CA 1
ATOM 717 C C . ASN A 1 92 ? -9.181 -2.409 11.498 1.00 73.75 92 ASN A C 1
ATOM 719 O O . ASN A 1 92 ? -8.526 -2.794 10.542 1.00 73.75 92 ASN A O 1
ATOM 723 N N . GLY A 1 93 ? -8.923 -2.862 12.729 1.00 76.06 93 GLY A N 1
ATOM 724 C CA . GLY A 1 93 ? -8.024 -3.996 12.989 1.00 76.06 93 GLY A CA 1
ATOM 725 C C . GLY A 1 93 ? -8.408 -5.242 12.181 1.00 76.06 93 GLY A C 1
ATOM 726 O O . GLY A 1 93 ? -9.583 -5.438 11.884 1.00 76.06 93 GLY A O 1
ATOM 727 N N . GLY A 1 94 ? -7.424 -6.068 11.829 1.00 80.00 94 GLY A N 1
ATOM 728 C CA . GLY A 1 94 ? -7.617 -7.249 10.984 1.00 80.00 94 GLY A CA 1
ATOM 729 C C . GLY A 1 94 ? -6.318 -7.712 10.328 1.00 80.00 94 GLY A C 1
ATOM 730 O O . GLY A 1 94 ? -5.255 -7.118 10.536 1.00 80.00 94 GLY A O 1
ATOM 731 N N . GLU A 1 95 ? -6.396 -8.785 9.546 1.00 81.88 95 GLU A N 1
ATOM 732 C CA . GLU A 1 95 ? -5.300 -9.213 8.676 1.00 81.88 95 GLU A CA 1
ATOM 733 C C . GLU A 1 95 ? -5.339 -8.432 7.362 1.00 81.88 95 GLU A C 1
ATOM 735 O O . GLU A 1 95 ? -6.351 -8.459 6.668 1.00 81.88 95 GLU A O 1
ATOM 740 N N . TYR A 1 96 ? -4.252 -7.738 7.032 1.00 84.31 96 TYR A N 1
ATOM 741 C CA . TYR A 1 96 ? -4.082 -6.987 5.796 1.00 84.31 96 TYR A CA 1
ATOM 742 C C . TYR A 1 96 ? -3.105 -7.710 4.875 1.00 84.31 96 TYR A C 1
ATOM 744 O O . TYR A 1 96 ? -2.034 -8.126 5.305 1.00 84.31 96 TYR A O 1
ATOM 752 N N . THR A 1 97 ? -3.437 -7.825 3.598 1.00 82.62 97 THR A N 1
ATOM 753 C CA . THR A 1 97 ? -2.559 -8.427 2.591 1.00 82.62 97 THR A CA 1
ATOM 754 C C . THR A 1 97 ? -2.269 -7.403 1.506 1.00 82.62 97 THR A C 1
ATOM 756 O O . THR A 1 97 ? -3.178 -6.731 1.026 1.00 82.62 97 THR A O 1
ATOM 759 N N . CYS A 1 98 ? -0.994 -7.262 1.145 1.00 82.06 98 CYS A N 1
ATOM 760 C CA . CYS A 1 98 ? -0.559 -6.481 -0.009 1.00 82.06 98 CYS A CA 1
ATOM 761 C C . CYS A 1 98 ? -0.112 -7.444 -1.104 1.00 82.06 98 CYS A C 1
ATOM 763 O O . 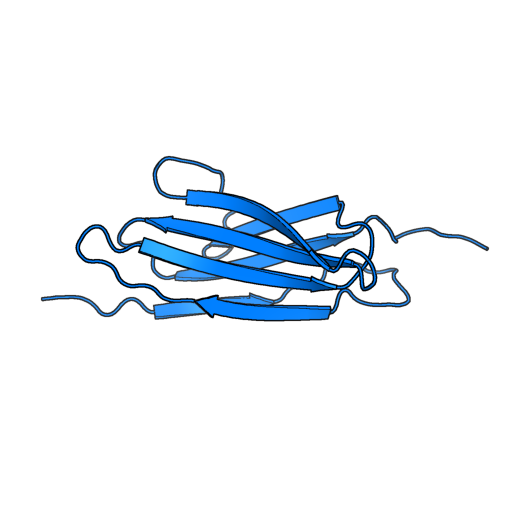CYS A 1 98 ? 0.878 -8.160 -0.933 1.00 82.06 98 CYS A O 1
ATOM 765 N N . THR A 1 99 ? -0.815 -7.432 -2.232 1.00 79.38 99 THR A N 1
ATOM 766 C CA . THR A 1 99 ? -0.431 -8.191 -3.419 1.00 79.38 99 THR A CA 1
ATOM 767 C C . THR A 1 99 ? 0.089 -7.232 -4.478 1.00 79.38 99 THR A C 1
ATOM 769 O O . THR A 1 99 ? -0.658 -6.412 -5.012 1.00 79.38 99 THR A O 1
ATOM 772 N N . VAL A 1 100 ? 1.380 -7.338 -4.787 1.00 75.94 100 VAL A N 1
ATOM 773 C CA . VAL A 1 100 ? 2.046 -6.520 -5.807 1.00 75.94 100 VAL A CA 1
ATOM 774 C C . VAL A 1 100 ? 2.219 -7.334 -7.082 1.00 75.94 100 VAL A C 1
ATOM 776 O O . VAL A 1 100 ? 2.746 -8.446 -7.056 1.00 75.94 100 VAL A O 1
ATOM 779 N N . TYR A 1 101 ? 1.805 -6.753 -8.203 1.00 74.69 101 TYR A N 1
ATOM 780 C CA . TYR A 1 101 ? 1.939 -7.331 -9.534 1.00 74.69 101 TYR A CA 1
ATOM 781 C C . TYR A 1 101 ? 2.961 -6.535 -10.342 1.00 74.69 101 TYR A C 1
ATOM 783 O O . TYR A 1 101 ? 3.015 -5.307 -10.255 1.00 74.69 101 TYR A O 1
ATOM 791 N N . ASN A 1 102 ? 3.749 -7.223 -11.164 1.00 69.00 102 ASN A N 1
ATOM 792 C CA . ASN A 1 102 ? 4.656 -6.603 -12.124 1.00 69.00 102 ASN A CA 1
ATOM 793 C C . ASN A 1 102 ? 4.350 -7.077 -13.553 1.00 69.00 102 ASN A C 1
ATOM 795 O O . ASN A 1 102 ? 3.792 -8.150 -13.762 1.00 69.00 102 ASN A O 1
ATOM 799 N N . SER A 1 103 ? 4.736 -6.279 -14.554 1.00 65.81 103 SER A N 1
ATOM 800 C CA . SER A 1 103 ? 4.539 -6.640 -15.975 1.00 65.81 103 SER A CA 1
ATOM 801 C C . SER A 1 103 ? 5.562 -7.647 -16.503 1.00 65.81 103 SER A C 1
ATOM 803 O O . SER A 1 103 ? 5.448 -8.072 -17.648 1.00 65.81 103 SER A O 1
ATOM 805 N N . MET A 1 104 ? 6.562 -8.044 -15.709 1.00 57.25 104 MET A N 1
ATOM 806 C CA . MET A 1 104 ? 7.589 -9.001 -16.138 1.00 57.25 104 MET A CA 1
ATOM 807 C C . MET A 1 104 ? 7.119 -10.458 -16.024 1.00 57.25 104 MET A C 1
ATOM 809 O O . MET A 1 104 ? 7.714 -11.284 -15.337 1.00 57.25 104 MET A O 1
ATOM 813 N N . GLY A 1 105 ? 6.037 -10.764 -16.734 1.00 48.59 105 GLY A N 1
ATOM 814 C CA . GLY A 1 105 ? 5.702 -12.089 -17.245 1.00 48.59 105 GLY A CA 1
ATOM 815 C C . GLY A 1 105 ? 5.645 -11.986 -18.771 1.00 48.59 105 GLY A C 1
ATOM 816 O O . GLY A 1 105 ? 4.921 -11.141 -19.284 1.00 48.59 105 GLY A O 1
ATOM 817 N N . ASP A 1 106 ? 6.436 -12.820 -19.452 1.00 41.69 106 ASP A N 1
ATOM 818 C CA . ASP A 1 106 ? 6.738 -12.857 -20.896 1.00 41.69 106 ASP A CA 1
ATOM 819 C C . ASP A 1 106 ? 7.750 -11.825 -21.431 1.00 41.69 106 ASP A C 1
ATOM 821 O O . ASP A 1 106 ? 7.432 -10.894 -22.168 1.00 41.69 106 ASP A O 1
ATOM 825 N N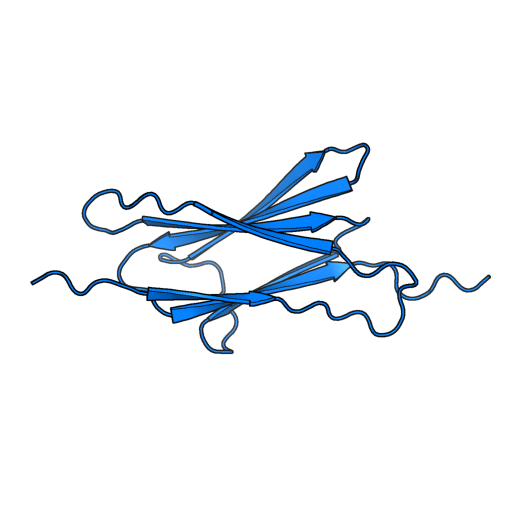 . ILE A 1 107 ? 9.035 -12.095 -21.179 1.00 33.00 107 ILE A N 1
ATOM 826 C CA . ILE A 1 107 ? 10.061 -11.842 -22.196 1.00 33.00 107 ILE A CA 1
ATOM 827 C C . ILE A 1 107 ? 10.518 -13.214 -22.703 1.00 33.00 107 ILE A C 1
ATOM 829 O O . ILE A 1 107 ? 11.345 -13.869 -22.072 1.00 33.00 107 ILE A O 1
ATOM 833 N N . GLN A 1 108 ? 9.956 -13.663 -23.829 1.00 28.48 108 GLN A N 1
ATOM 834 C CA . GLN A 1 108 ? 10.569 -14.729 -24.621 1.00 28.48 108 GLN A CA 1
ATOM 835 C C . GLN A 1 108 ? 11.806 -14.157 -25.324 1.00 28.48 108 GLN A C 1
ATOM 837 O O . GLN A 1 108 ? 11.674 -13.258 -26.155 1.00 28.48 108 GLN A O 1
ATOM 842 N N . TRP A 1 109 ? 12.984 -14.699 -25.015 1.00 34.62 109 TRP A N 1
ATOM 843 C CA . TRP A 1 109 ? 14.106 -14.778 -25.952 1.00 34.62 109 TRP A CA 1
ATOM 844 C C . TRP A 1 109 ? 14.618 -16.213 -25.965 1.00 34.62 109 TRP A C 1
ATOM 846 O O . TRP A 1 109 ? 14.905 -16.737 -24.865 1.00 34.62 109 TRP A O 1
#

Sequence (109 aa):
HGTLQRFYIGLYTSNPGSFNPVQVEFELQTEVTEDPALFTLTCISEGSPVTSVVWEREGEEIVDDANHSSSQIVVNA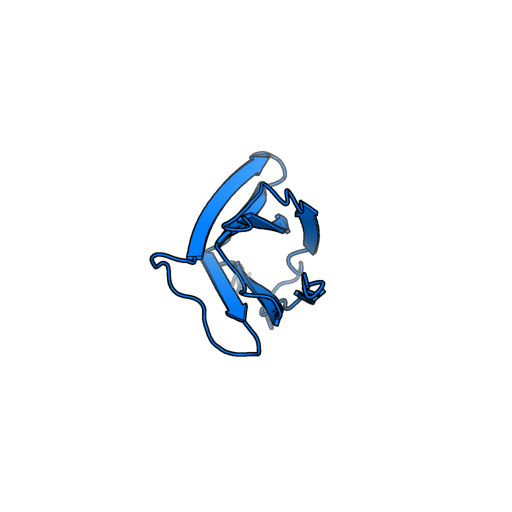VDIVYHNVLMVRGRNGGEYTCTVYNSMGDIQW

pLDDT: mean 70.06, std 15.83, range [28.48, 92.75]